Protein AF-A0A2T2N007-F1 (afdb_monomer)

Radius of gyration: 16.51 Å; Cα contacts (8 Å, |Δi|>4): 168; chains: 1; bounding box: 39×34×46 Å

Structure (mmCIF, N/CA/C/O backbone):
data_AF-A0A2T2N007-F1
#
_entry.id   AF-A0A2T2N007-F1
#
loop_
_atom_site.group_PDB
_atom_site.id
_atom_site.type_symbol
_atom_site.label_atom_id
_atom_site.label_alt_id
_atom_site.label_comp_id
_atom_site.label_asym_id
_atom_site.label_entity_id
_atom_site.label_seq_id
_atom_site.pdbx_PDB_ins_code
_atom_site.Cartn_x
_atom_site.Cartn_y
_atom_site.Cartn_z
_atom_site.occupancy
_atom_site.B_iso_or_equiv
_atom_site.auth_seq_id
_atom_site.auth_comp_id
_atom_site.auth_asym_id
_atom_site.auth_atom_id
_atom_site.pdbx_PDB_model_num
ATOM 1 N N . PHE A 1 1 ? 1.597 -5.799 -8.103 1.00 89.81 1 PHE A N 1
ATOM 2 C CA . PHE A 1 1 ? 2.200 -4.836 -7.167 1.00 89.81 1 PHE A CA 1
ATOM 3 C C . PHE A 1 1 ? 1.246 -4.694 -5.999 1.00 89.81 1 PHE A C 1
ATOM 5 O O . PHE A 1 1 ? 0.053 -4.655 -6.267 1.00 89.81 1 PHE A O 1
ATOM 12 N N . VAL A 1 2 ? 1.728 -4.664 -4.759 1.00 95.94 2 VAL A N 1
ATOM 13 C CA . VAL A 1 2 ? 0.906 -4.418 -3.560 1.00 95.94 2 VAL A CA 1
ATOM 14 C C . VAL A 1 2 ? 1.685 -3.575 -2.550 1.00 95.94 2 VAL A C 1
ATOM 16 O O . VAL A 1 2 ? 2.918 -3.659 -2.511 1.00 95.94 2 VAL A O 1
ATOM 19 N N . CYS A 1 3 ? 0.970 -2.788 -1.747 1.00 96.81 3 CYS A N 1
ATOM 20 C CA . CYS A 1 3 ? 1.536 -1.976 -0.673 1.00 96.81 3 CYS A CA 1
ATOM 21 C C . CYS A 1 3 ? 1.440 -2.724 0.655 1.00 96.81 3 CYS A C 1
ATOM 23 O O . CYS A 1 3 ? 0.413 -3.310 0.973 1.00 96.81 3 CYS A O 1
ATOM 25 N N . LEU A 1 4 ? 2.516 -2.686 1.426 1.00 96.44 4 LEU A N 1
ATOM 26 C CA . LEU A 1 4 ? 2.625 -3.246 2.765 1.00 96.44 4 LEU A CA 1
ATOM 27 C C . LEU A 1 4 ? 3.143 -2.171 3.703 1.00 96.44 4 LEU A C 1
ATOM 29 O O . LEU A 1 4 ? 3.920 -1.319 3.274 1.00 96.44 4 LEU A O 1
ATOM 33 N N . THR A 1 5 ? 2.850 -2.298 4.988 1.00 96.62 5 THR A N 1
ATOM 34 C CA . THR A 1 5 ? 3.468 -1.450 6.006 1.00 96.62 5 THR A CA 1
ATOM 35 C C . THR A 1 5 ? 4.423 -2.284 6.846 1.00 96.62 5 THR A C 1
ATOM 37 O O . THR A 1 5 ? 4.067 -3.349 7.355 1.00 96.62 5 THR A O 1
ATOM 40 N N . VAL A 1 6 ? 5.674 -1.833 6.958 1.00 95.62 6 VAL A N 1
ATOM 41 C CA . VAL A 1 6 ? 6.661 -2.448 7.856 1.00 95.62 6 VAL A CA 1
ATOM 42 C C . VAL A 1 6 ? 6.209 -2.194 9.285 1.00 95.62 6 VAL A C 1
ATOM 44 O O . VAL A 1 6 ? 6.017 -1.045 9.678 1.00 95.62 6 VAL A O 1
ATOM 47 N N . LYS A 1 7 ? 6.039 -3.255 10.072 1.00 94.69 7 LYS A N 1
ATOM 48 C CA . LYS A 1 7 ? 5.452 -3.151 11.412 1.00 94.69 7 LYS A CA 1
ATOM 49 C C . LYS A 1 7 ? 6.308 -2.313 12.364 1.00 94.69 7 LYS A C 1
ATOM 51 O O . LYS A 1 7 ? 5.773 -1.578 13.184 1.00 94.69 7 LYS A O 1
ATOM 56 N N . GLU A 1 8 ? 7.625 -2.434 12.254 1.00 92.94 8 GLU A N 1
ATOM 57 C C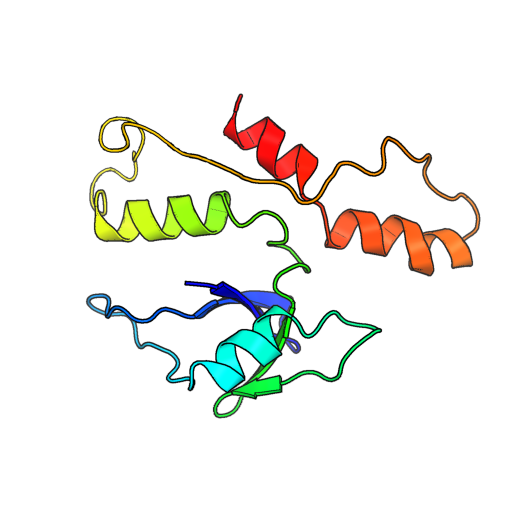A . GLU A 1 8 ? 8.594 -1.811 13.153 1.00 92.94 8 GLU A CA 1
ATOM 58 C C . GLU A 1 8 ? 8.778 -0.311 12.885 1.00 92.94 8 GLU A C 1
ATOM 60 O O . GLU A 1 8 ? 8.958 0.459 13.823 1.00 92.94 8 GLU A O 1
ATOM 65 N N . THR A 1 9 ? 8.743 0.107 11.619 1.00 93.69 9 THR A N 1
ATOM 66 C CA . THR A 1 9 ? 9.063 1.484 11.194 1.00 93.69 9 THR A CA 1
ATOM 67 C C . THR A 1 9 ? 7.867 2.251 10.647 1.00 93.69 9 THR A C 1
ATOM 69 O O . THR A 1 9 ? 8.035 3.401 10.252 1.00 93.69 9 THR A O 1
ATOM 72 N N . THR A 1 10 ? 6.709 1.595 10.528 1.00 92.69 10 THR A N 1
ATOM 73 C CA . THR A 1 10 ? 5.485 2.099 9.880 1.00 92.69 10 THR A CA 1
ATOM 74 C C . THR A 1 10 ? 5.687 2.621 8.451 1.00 92.69 10 THR A C 1
ATOM 76 O O . THR A 1 10 ? 4.838 3.325 7.911 1.00 92.69 10 THR A O 1
ATOM 79 N N . SER A 1 11 ? 6.794 2.252 7.801 1.00 94.19 11 SER A N 1
ATOM 80 C CA . SER A 1 11 ? 7.116 2.678 6.439 1.00 94.19 11 SER A CA 1
ATOM 81 C C . SER A 1 11 ? 6.410 1.820 5.393 1.00 94.19 11 SER A C 1
ATOM 83 O O . SER A 1 11 ? 6.426 0.587 5.495 1.00 94.19 11 SER A O 1
ATOM 85 N N . ILE A 1 12 ? 5.896 2.456 4.340 1.00 95.31 12 ILE A N 1
ATOM 86 C CA . ILE A 1 12 ? 5.308 1.760 3.192 1.00 95.31 12 ILE A CA 1
ATOM 87 C C . ILE A 1 12 ? 6.395 1.032 2.396 1.00 95.31 12 ILE A C 1
ATOM 89 O O . ILE A 1 12 ? 7.459 1.570 2.090 1.00 95.31 12 ILE A O 1
ATOM 93 N N . THR A 1 13 ? 6.123 -0.219 2.050 1.00 94.31 13 THR A N 1
ATOM 94 C CA . THR A 1 13 ? 6.957 -1.080 1.215 1.00 94.31 13 THR A CA 1
ATOM 95 C C . THR A 1 13 ? 6.121 -1.677 0.098 1.00 94.31 13 THR A C 1
ATOM 97 O O . THR A 1 13 ? 4.973 -2.062 0.284 1.00 94.31 13 THR A O 1
ATOM 100 N N . ARG A 1 14 ? 6.722 -1.799 -1.083 1.00 93.75 14 ARG A N 1
ATOM 101 C CA . ARG A 1 14 ? 6.049 -2.267 -2.292 1.00 93.75 14 ARG A CA 1
ATOM 102 C C . ARG A 1 14 ? 6.542 -3.659 -2.660 1.00 93.75 14 ARG A C 1
ATOM 104 O O . ARG A 1 14 ? 7.728 -3.830 -2.953 1.00 93.75 14 ARG A O 1
ATOM 111 N N . LEU A 1 15 ? 5.647 -4.644 -2.705 1.00 94.44 15 LEU A N 1
ATOM 112 C CA . LEU A 1 15 ? 5.950 -5.934 -3.328 1.00 94.44 15 LEU A CA 1
ATOM 113 C C . LEU A 1 15 ? 5.554 -5.915 -4.799 1.00 94.44 15 LEU A C 1
ATOM 115 O O . LEU A 1 15 ? 4.465 -5.480 -5.173 1.00 94.44 15 LEU A O 1
ATOM 119 N N . LYS A 1 16 ? 6.435 -6.434 -5.650 1.00 93.19 16 LYS A N 1
ATOM 120 C CA . LYS A 1 16 ? 6.281 -6.413 -7.105 1.00 93.19 16 LYS A CA 1
ATOM 121 C C . LYS A 1 16 ? 6.888 -7.649 -7.747 1.00 93.19 16 LYS A C 1
ATOM 123 O O . LYS A 1 16 ? 7.818 -8.245 -7.214 1.00 93.19 16 LYS A O 1
ATOM 128 N N . SER A 1 17 ? 6.337 -8.014 -8.898 1.00 91.62 17 SER A N 1
ATOM 129 C CA . SER A 1 17 ? 6.763 -9.170 -9.691 1.00 91.62 17 SER A CA 1
ATOM 130 C C . SER A 1 17 ? 7.837 -8.834 -10.729 1.00 91.62 17 SER A C 1
ATOM 132 O O . SER A 1 17 ? 8.457 -9.744 -11.265 1.00 91.62 17 SER A O 1
ATOM 134 N N . TYR A 1 18 ? 8.073 -7.550 -11.012 1.00 90.38 18 TYR A N 1
ATOM 135 C CA . TYR A 1 18 ? 9.066 -7.082 -11.980 1.00 90.38 18 TYR A CA 1
ATOM 136 C C . TYR A 1 18 ? 10.327 -6.559 -11.286 1.00 90.38 18 TYR A C 1
ATOM 138 O O . TYR A 1 18 ? 10.275 -6.052 -10.163 1.00 90.38 18 TYR A O 1
ATOM 146 N N . ALA A 1 19 ? 11.472 -6.687 -11.954 1.00 86.44 19 ALA A N 1
ATOM 147 C CA . ALA A 1 19 ? 12.745 -6.161 -11.475 1.00 86.44 19 ALA A CA 1
ATOM 148 C C . ALA A 1 19 ? 12.894 -4.676 -11.830 1.00 86.44 19 ALA A C 1
ATOM 150 O O . ALA A 1 19 ? 12.417 -4.229 -12.871 1.00 86.44 19 ALA A O 1
ATOM 151 N N . LEU A 1 20 ? 13.597 -3.929 -10.980 1.00 84.50 20 LEU A N 1
ATOM 152 C CA . LEU A 1 20 ? 14.063 -2.582 -11.293 1.00 84.50 20 LEU A CA 1
ATOM 153 C C . LEU A 1 20 ? 15.587 -2.553 -11.273 1.00 84.50 20 LEU A C 1
ATOM 155 O O . LEU A 1 20 ? 16.217 -3.179 -10.419 1.00 84.50 20 LEU A O 1
ATOM 159 N N . LEU A 1 21 ? 16.174 -1.776 -12.181 1.00 78.56 21 LEU A N 1
ATOM 160 C CA . LEU A 1 21 ? 17.602 -1.477 -12.153 1.00 78.56 21 LEU A CA 1
ATOM 161 C C . LEU A 1 21 ? 17.956 -0.846 -10.798 1.00 78.56 21 LEU A C 1
ATOM 163 O O . LEU A 1 21 ? 17.306 0.098 -10.351 1.00 78.56 21 LEU A O 1
ATOM 167 N N . ASN A 1 22 ? 18.978 -1.391 -10.136 1.00 76.12 22 ASN A N 1
ATOM 168 C CA . ASN A 1 22 ? 19.521 -0.903 -8.863 1.00 76.12 22 ASN A CA 1
ATOM 169 C C . ASN A 1 22 ? 18.574 -0.958 -7.646 1.00 76.12 22 ASN A C 1
ATOM 171 O O . ASN A 1 22 ? 18.875 -0.349 -6.620 1.00 76.12 22 ASN A O 1
ATOM 175 N N . LYS A 1 23 ? 17.459 -1.701 -7.702 1.00 79.44 23 LYS A N 1
ATOM 176 C CA . LYS A 1 23 ? 16.621 -1.973 -6.520 1.00 79.44 23 LYS A CA 1
ATOM 177 C C . LYS A 1 23 ? 16.402 -3.471 -6.349 1.00 79.44 23 LYS A C 1
ATOM 179 O O . LYS A 1 23 ? 15.862 -4.141 -7.225 1.00 79.44 23 LYS A O 1
ATOM 184 N N . SER A 1 24 ? 16.801 -3.985 -5.188 1.00 79.81 24 SER A N 1
ATOM 185 C CA . SER A 1 24 ? 16.555 -5.376 -4.813 1.00 79.81 24 SER A CA 1
ATOM 186 C C . SER A 1 24 ? 15.074 -5.584 -4.506 1.00 79.81 24 SER A C 1
ATOM 188 O O . SER A 1 24 ? 14.484 -4.831 -3.730 1.00 79.81 24 SER A O 1
ATOM 190 N N . ASN A 1 25 ? 14.473 -6.610 -5.105 1.00 85.06 25 ASN A N 1
ATOM 191 C CA . ASN A 1 25 ? 13.121 -7.023 -4.752 1.00 85.06 25 ASN A CA 1
ATOM 192 C C . ASN A 1 25 ? 13.130 -7.820 -3.444 1.00 85.06 25 ASN A C 1
ATOM 194 O O . ASN A 1 25 ? 14.058 -8.578 -3.143 1.00 85.06 25 ASN A O 1
ATOM 198 N N . ILE A 1 26 ? 12.037 -7.701 -2.694 1.00 88.19 26 ILE A N 1
ATOM 199 C CA . ILE A 1 26 ? 11.724 -8.615 -1.600 1.00 88.19 26 ILE A CA 1
ATOM 200 C C . ILE A 1 26 ? 11.011 -9.822 -2.237 1.00 88.19 26 ILE A C 1
ATOM 202 O O . ILE A 1 26 ? 9.866 -9.686 -2.665 1.00 88.19 26 ILE A O 1
ATOM 206 N N . PRO A 1 27 ? 11.654 -10.996 -2.358 1.00 88.44 27 PRO A N 1
ATOM 207 C CA . PRO A 1 27 ? 11.022 -12.198 -2.843 1.00 88.44 27 PRO A CA 1
ATOM 208 C C . PRO A 1 27 ? 9.998 -12.641 -1.812 1.00 88.44 27 PRO A C 1
ATOM 210 O O . PRO A 1 27 ? 10.299 -12.929 -0.650 1.00 88.44 27 PRO A O 1
ATOM 213 N N . ALA A 1 28 ? 8.773 -12.711 -2.289 1.00 92.44 28 ALA A N 1
ATOM 214 C CA . ALA A 1 28 ? 7.648 -13.277 -1.592 1.00 92.44 28 ALA A CA 1
ATOM 215 C C . ALA A 1 28 ? 6.948 -14.221 -2.564 1.00 92.44 28 ALA A C 1
ATOM 217 O O . ALA A 1 28 ? 6.886 -13.960 -3.766 1.00 92.44 28 ALA A O 1
ATOM 218 N N . THR A 1 29 ? 6.403 -15.315 -2.044 1.00 94.31 29 THR A N 1
ATOM 219 C CA . THR A 1 29 ? 5.398 -16.061 -2.799 1.00 94.31 29 THR A CA 1
ATOM 220 C C . THR A 1 29 ? 4.138 -15.207 -2.909 1.00 94.31 29 THR A C 1
ATOM 222 O O . THR A 1 29 ? 3.887 -14.358 -2.049 1.00 94.31 29 THR A O 1
ATOM 225 N N . ILE A 1 30 ? 3.316 -15.451 -3.933 1.00 95.44 30 ILE A N 1
ATOM 226 C CA . ILE A 1 30 ? 2.027 -14.756 -4.095 1.00 95.44 30 ILE A CA 1
ATOM 227 C C . ILE A 1 30 ? 1.183 -14.883 -2.823 1.00 95.44 30 ILE A C 1
ATOM 229 O O . ILE A 1 30 ? 0.673 -13.884 -2.332 1.00 95.44 30 ILE A O 1
ATOM 233 N N . TYR A 1 31 ? 1.132 -16.079 -2.229 1.00 95.62 31 TYR A N 1
ATOM 234 C CA . TYR A 1 31 ? 0.439 -16.311 -0.961 1.00 95.62 31 TYR A CA 1
ATOM 235 C C . TYR A 1 31 ? 0.922 -15.376 0.157 1.00 95.62 31 TYR A C 1
ATOM 237 O O . TYR A 1 31 ? 0.109 -14.733 0.810 1.00 95.62 31 TYR A O 1
ATOM 245 N N . LYS A 1 32 ? 2.242 -15.237 0.357 1.00 95.62 32 LYS A N 1
ATOM 246 C CA . LYS A 1 32 ? 2.779 -14.340 1.392 1.00 95.62 32 LYS A CA 1
ATOM 247 C C . LYS A 1 32 ? 2.483 -12.873 1.101 1.00 95.62 32 LYS A C 1
ATOM 249 O O . LYS A 1 32 ? 2.206 -12.131 2.035 1.00 95.62 32 LYS A O 1
ATOM 254 N N . ALA A 1 33 ? 2.543 -12.463 -0.165 1.00 96.00 33 ALA A N 1
ATOM 255 C CA . ALA A 1 33 ? 2.221 -11.096 -0.559 1.00 96.00 33 ALA A CA 1
ATOM 256 C C . ALA A 1 33 ? 0.749 -10.761 -0.277 1.00 96.00 33 ALA A C 1
ATOM 258 O O . ALA A 1 33 ? 0.473 -9.722 0.313 1.00 96.00 33 ALA A O 1
ATOM 259 N N . VAL A 1 34 ? -0.168 -11.669 -0.635 1.00 96.44 34 VAL A N 1
ATOM 260 C CA . VAL A 1 34 ? -1.609 -11.537 -0.369 1.00 96.44 34 VAL A CA 1
ATOM 261 C C . VAL A 1 34 ? -1.885 -11.503 1.133 1.00 96.44 34 VAL A C 1
ATOM 263 O O . VAL A 1 34 ? -2.573 -10.611 1.610 1.00 96.44 34 VAL A O 1
ATOM 266 N N . PHE A 1 35 ? -1.294 -12.419 1.902 1.00 96.44 35 PHE A N 1
ATOM 267 C CA . PHE A 1 35 ? -1.471 -12.430 3.353 1.00 96.44 35 PHE A CA 1
ATOM 268 C C . PHE A 1 35 ? -0.960 -11.142 3.998 1.00 96.44 35 PHE A C 1
ATOM 270 O O . PHE A 1 35 ? -1.636 -10.584 4.851 1.00 96.44 35 PHE A O 1
ATOM 277 N N . ALA A 1 36 ? 0.216 -10.658 3.592 1.00 96.75 36 ALA A N 1
ATOM 278 C CA . ALA A 1 36 ? 0.799 -9.455 4.171 1.00 96.75 36 ALA A CA 1
ATOM 279 C C . ALA A 1 36 ? -0.026 -8.201 3.846 1.00 96.75 36 ALA A C 1
ATOM 281 O O . ALA A 1 36 ? -0.277 -7.403 4.741 1.00 96.75 36 ALA A O 1
ATOM 282 N N . THR A 1 37 ? -0.477 -8.040 2.596 1.00 96.88 37 THR A N 1
ATOM 283 C CA . THR A 1 37 ? -1.225 -6.840 2.179 1.00 96.88 37 THR A CA 1
ATOM 284 C C . THR A 1 37 ? -2.639 -6.786 2.736 1.00 96.88 37 THR A C 1
ATOM 286 O O . THR A 1 37 ? -3.238 -5.728 2.664 1.00 96.88 37 THR A O 1
ATOM 289 N N . SER A 1 38 ? -3.165 -7.897 3.253 1.00 96.31 38 SER A N 1
ATOM 290 C CA . SER A 1 38 ? -4.498 -7.980 3.861 1.00 96.31 38 SER A CA 1
ATOM 291 C C . SER A 1 38 ? -4.448 -8.170 5.380 1.00 96.31 38 SER A C 1
ATOM 293 O O . SER A 1 38 ? -5.479 -8.401 6.010 1.00 96.31 38 SER A O 1
ATOM 295 N N . ALA A 1 39 ? -3.256 -8.127 5.988 1.00 96.56 39 ALA A N 1
ATOM 296 C CA . ALA A 1 39 ? -3.071 -8.330 7.421 1.00 96.56 39 ALA A CA 1
ATOM 297 C C . ALA A 1 39 ? -3.437 -7.065 8.213 1.00 96.56 39 ALA A C 1
ATOM 299 O O . ALA A 1 39 ? -2.569 -6.425 8.816 1.00 96.56 39 ALA A O 1
ATOM 300 N N . ALA A 1 40 ? -4.713 -6.669 8.159 1.00 93.75 40 ALA A N 1
ATOM 301 C CA . ALA A 1 40 ? -5.213 -5.466 8.809 1.00 93.75 40 ALA A CA 1
ATOM 302 C C . ALA A 1 40 ? -4.983 -5.557 10.320 1.00 93.75 40 ALA A C 1
ATOM 304 O O . ALA A 1 40 ? -5.449 -6.488 10.989 1.00 93.75 40 ALA A O 1
ATOM 305 N N . THR A 1 41 ? -4.242 -4.587 10.859 1.00 88.88 41 THR A N 1
ATOM 306 C CA . THR A 1 41 ? -3.946 -4.509 12.293 1.00 88.88 41 THR A CA 1
ATOM 307 C C . THR A 1 41 ? -5.255 -4.521 13.083 1.00 88.88 41 THR A C 1
ATOM 309 O O . THR A 1 41 ? -6.219 -3.885 12.671 1.00 88.88 41 THR A O 1
ATOM 312 N N . SER A 1 42 ? -5.285 -5.240 14.211 1.00 86.44 42 SER A N 1
ATOM 313 C CA . SER A 1 42 ? -6.464 -5.597 15.034 1.00 86.44 42 SER A CA 1
ATOM 314 C C . SER A 1 42 ? -7.321 -6.773 14.543 1.00 86.44 42 SER A C 1
ATOM 316 O O . SER A 1 42 ? -7.946 -7.424 15.378 1.00 86.44 42 SER A O 1
ATOM 318 N N . PHE A 1 43 ? -7.288 -7.119 13.252 1.00 91.69 43 PHE A N 1
ATOM 319 C CA . PHE A 1 43 ? -8.022 -8.272 12.709 1.00 91.69 43 PHE A CA 1
ATOM 320 C C . PHE A 1 43 ? -7.127 -9.490 12.481 1.00 91.69 43 PHE A C 1
ATOM 322 O O . PHE A 1 43 ? -7.533 -10.621 12.747 1.00 91.69 43 PHE A O 1
ATOM 329 N N . PHE A 1 44 ? -5.900 -9.268 12.006 1.00 96.38 44 PHE A N 1
ATOM 330 C CA . PHE A 1 44 ? -4.984 -10.335 11.619 1.00 96.38 44 PHE A CA 1
ATOM 331 C C . PHE A 1 44 ? -3.587 -10.144 12.209 1.00 96.38 44 PHE A C 1
ATOM 333 O O . PHE A 1 44 ? -3.148 -9.037 12.523 1.00 96.38 44 PHE A O 1
ATOM 340 N N . ASN A 1 45 ? -2.865 -11.258 12.332 1.00 97.06 45 ASN A N 1
ATOM 341 C CA . ASN A 1 45 ? -1.460 -11.246 12.718 1.00 97.06 45 ASN A CA 1
ATOM 342 C C . ASN A 1 45 ? -0.585 -10.732 11.570 1.00 97.06 45 ASN A C 1
ATOM 344 O O . ASN A 1 45 ? -0.827 -11.032 10.402 1.00 97.06 45 ASN A O 1
ATOM 348 N N . SER A 1 46 ? 0.489 -10.026 11.922 1.00 96.75 46 SER A N 1
ATOM 349 C CA . SER A 1 46 ? 1.519 -9.612 10.967 1.00 96.75 46 SER A CA 1
ATOM 350 C C . SER A 1 46 ? 2.197 -10.809 10.299 1.00 96.75 46 SER A C 1
ATOM 352 O O . SER A 1 46 ? 2.391 -11.859 10.916 1.00 96.75 46 SER A O 1
ATOM 354 N N . VAL A 1 47 ? 2.641 -10.621 9.060 1.00 97.44 47 VAL A N 1
ATOM 355 C CA . VAL A 1 47 ? 3.209 -11.674 8.216 1.00 97.44 47 VAL A CA 1
ATOM 356 C C . VAL A 1 47 ? 4.715 -11.495 8.088 1.00 97.44 47 VAL A C 1
ATOM 358 O O . VAL A 1 47 ? 5.202 -10.435 7.698 1.00 97.44 47 VAL A O 1
ATOM 361 N N . LEU A 1 48 ? 5.466 -12.557 8.387 1.00 96.00 48 LEU A N 1
ATOM 362 C CA . LEU A 1 48 ? 6.916 -12.575 8.219 1.00 96.00 48 LEU A CA 1
ATOM 363 C C . LEU A 1 48 ? 7.288 -12.873 6.759 1.00 96.00 48 LEU A C 1
ATOM 365 O O . LEU A 1 48 ? 7.096 -13.988 6.247 1.00 96.00 48 LEU A O 1
ATOM 369 N N . VAL A 1 49 ? 7.895 -11.889 6.100 1.00 93.56 49 VAL A N 1
ATOM 370 C CA . VAL A 1 49 ? 8.480 -12.048 4.766 1.00 93.56 49 VAL A CA 1
ATOM 371 C C . VAL A 1 49 ? 9.983 -11.819 4.878 1.00 93.56 49 VAL A C 1
ATOM 373 O O . VAL A 1 49 ? 10.442 -10.738 5.238 1.00 93.56 49 VAL A O 1
ATOM 376 N N . ARG A 1 50 ? 10.761 -12.871 4.589 1.00 85.81 50 ARG A N 1
ATOM 377 C CA . ARG A 1 50 ? 12.196 -12.967 4.909 1.00 85.81 50 ARG A CA 1
ATOM 378 C C . ARG A 1 50 ? 12.465 -12.742 6.405 1.00 85.81 50 ARG A C 1
ATOM 380 O O . ARG A 1 50 ? 12.286 -13.673 7.178 1.00 85.81 50 ARG A O 1
ATOM 387 N N . ALA A 1 51 ? 12.887 -11.537 6.779 1.00 89.06 51 ALA A N 1
ATOM 388 C CA . ALA A 1 51 ? 13.323 -11.160 8.123 1.00 89.06 51 ALA A CA 1
ATOM 389 C C . ALA A 1 51 ? 12.601 -9.904 8.648 1.00 89.06 51 ALA A C 1
ATOM 391 O O . ALA A 1 51 ? 13.030 -9.326 9.638 1.00 89.06 51 ALA A O 1
ATOM 392 N N . GLN A 1 52 ? 11.526 -9.476 7.979 1.00 93.81 52 GLN A N 1
ATOM 393 C CA . GLN A 1 52 ? 10.759 -8.284 8.334 1.00 93.81 52 GLN A CA 1
ATOM 394 C C . GLN A 1 52 ? 9.286 -8.648 8.534 1.00 93.81 52 GLN A C 1
ATOM 396 O O . GLN A 1 52 ? 8.732 -9.446 7.763 1.00 93.81 52 GLN A O 1
ATOM 401 N N . GLN A 1 53 ? 8.653 -8.076 9.562 1.00 96.69 53 GLN A N 1
ATOM 402 C CA . GLN A 1 53 ? 7.214 -8.203 9.766 1.00 96.69 53 GLN A CA 1
ATOM 403 C C . GLN A 1 53 ? 6.464 -7.134 8.977 1.00 96.69 53 GLN A C 1
ATOM 405 O O . GLN A 1 53 ? 6.777 -5.945 9.037 1.00 96.69 53 GLN A O 1
ATOM 410 N N . PHE A 1 54 ? 5.436 -7.575 8.264 1.00 96.75 54 PHE A N 1
ATOM 411 C CA . PHE A 1 54 ? 4.559 -6.708 7.495 1.00 96.75 54 PHE A CA 1
ATOM 412 C C . PHE A 1 54 ? 3.122 -6.811 7.995 1.00 96.75 54 PHE A C 1
ATOM 414 O O . PHE A 1 54 ? 2.675 -7.875 8.433 1.00 96.75 54 PHE A O 1
ATOM 421 N N . VAL A 1 55 ? 2.412 -5.697 7.909 1.00 97.00 55 VAL A N 1
ATOM 422 C CA . VAL A 1 55 ? 0.962 -5.586 8.084 1.00 97.00 55 VAL A CA 1
ATOM 423 C C . VAL A 1 55 ? 0.355 -4.971 6.821 1.00 97.00 55 VAL A C 1
ATOM 425 O O . VAL A 1 55 ? 1.083 -4.601 5.892 1.00 97.00 55 VAL A O 1
ATOM 428 N N . ASP A 1 56 ? -0.970 -4.875 6.801 1.00 97.12 56 ASP A N 1
ATOM 429 C CA . ASP A 1 56 ? -1.732 -4.264 5.712 1.00 97.12 56 ASP A CA 1
ATOM 430 C C . ASP A 1 56 ? -1.198 -2.871 5.338 1.00 97.12 56 ASP A C 1
ATOM 432 O O . ASP A 1 56 ? -0.897 -2.046 6.207 1.00 97.12 56 ASP A O 1
ATOM 436 N N . GLY A 1 57 ? -1.097 -2.621 4.030 1.00 95.12 57 GLY A N 1
ATOM 437 C CA . GLY A 1 57 ? -0.709 -1.327 3.471 1.00 95.12 57 GLY A CA 1
ATOM 438 C C . GLY A 1 57 ? -1.740 -0.222 3.706 1.00 95.12 57 GLY A C 1
ATOM 439 O O . GLY A 1 57 ? -1.421 0.948 3.504 1.00 95.12 57 GLY A O 1
ATOM 440 N N . ALA A 1 58 ? -2.942 -0.562 4.179 1.00 92.25 58 ALA A N 1
ATOM 441 C CA . ALA A 1 58 ? -3.964 0.388 4.589 1.00 92.25 58 ALA A CA 1
ATOM 442 C C . ALA A 1 58 ? -3.432 1.411 5.597 1.00 92.25 58 ALA A C 1
ATOM 444 O O . ALA A 1 58 ? -3.861 2.559 5.586 1.00 92.25 58 ALA A O 1
ATOM 445 N N . LEU A 1 59 ? -2.450 1.040 6.423 1.00 90.31 59 LEU A N 1
ATOM 446 C CA . LEU A 1 59 ? -1.731 1.995 7.260 1.00 90.31 59 LEU A CA 1
ATOM 447 C C . LEU A 1 59 ? -0.800 2.866 6.407 1.00 90.31 59 LEU A C 1
ATOM 449 O O . LEU A 1 59 ? 0.375 2.540 6.249 1.00 90.31 59 LEU A O 1
ATOM 453 N N . GLY A 1 60 ? -1.333 3.978 5.896 1.00 86.88 60 GLY A N 1
ATOM 454 C CA . GLY A 1 60 ? -0.611 5.010 5.147 1.00 86.88 60 GLY A CA 1
ATOM 455 C C . GLY A 1 60 ? -0.693 4.915 3.618 1.00 86.88 60 GLY A C 1
ATOM 456 O O . GLY A 1 60 ? -0.361 5.889 2.949 1.00 86.88 60 GLY A O 1
ATOM 457 N N . ALA A 1 61 ? -1.151 3.793 3.054 1.00 92.88 61 ALA A N 1
ATOM 458 C CA . ALA A 1 61 ? -1.324 3.611 1.609 1.00 92.88 61 ALA A CA 1
ATOM 459 C C . ALA A 1 61 ? -2.613 2.843 1.256 1.00 92.88 61 ALA A C 1
ATOM 461 O O . ALA A 1 61 ? -2.624 2.043 0.317 1.00 92.88 61 ALA A O 1
ATOM 462 N N . ASN A 1 62 ? -3.706 3.088 1.994 1.00 90.56 62 ASN A N 1
ATOM 463 C CA . ASN A 1 62 ? -5.009 2.458 1.733 1.00 90.56 62 ASN A CA 1
ATOM 464 C C . ASN A 1 62 ? -5.570 2.828 0.352 1.00 90.56 62 ASN A C 1
ATOM 466 O O . ASN A 1 62 ? -6.209 2.022 -0.318 1.00 90.56 62 ASN A O 1
ATOM 470 N N . ASN A 1 63 ? -5.259 4.038 -0.110 1.00 91.94 63 ASN A N 1
ATOM 471 C CA . ASN A 1 63 ? -5.325 4.396 -1.516 1.00 91.94 63 ASN A CA 1
ATOM 472 C C . ASN A 1 63 ? -3.896 4.400 -2.093 1.00 91.94 63 ASN A C 1
ATOM 474 O O . ASN A 1 63 ? -3.110 5.297 -1.774 1.00 91.94 63 ASN A O 1
ATOM 478 N N . PRO A 1 64 ? -3.530 3.432 -2.952 1.00 93.56 64 PRO A N 1
ATOM 479 C CA . PRO A 1 64 ? -2.155 3.277 -3.410 1.00 93.56 64 PRO A CA 1
ATOM 480 C C . PRO A 1 64 ? -1.779 4.231 -4.553 1.00 93.56 64 PRO A C 1
ATOM 482 O O . PRO A 1 64 ? -0.71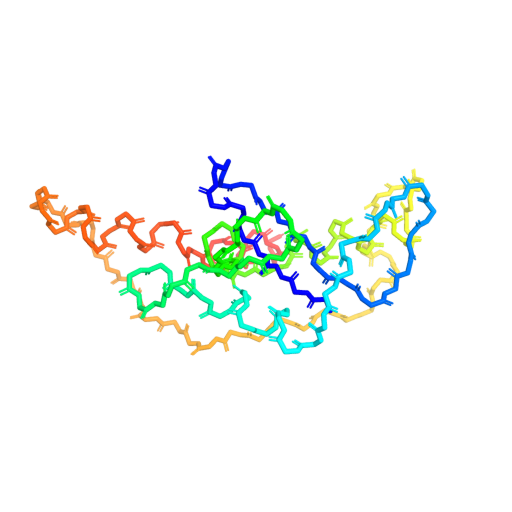4 4.050 -5.139 1.00 93.56 64 PRO A O 1
ATOM 485 N N . VAL A 1 65 ? -2.610 5.218 -4.916 1.00 94.12 65 VAL A N 1
ATOM 486 C CA . VAL A 1 65 ? -2.386 6.077 -6.095 1.00 94.12 65 VAL A CA 1
ATOM 487 C C . VAL A 1 65 ? -1.009 6.747 -6.097 1.00 94.12 65 VAL A C 1
ATOM 489 O O . VAL A 1 65 ? -0.277 6.610 -7.075 1.00 94.12 65 VAL A O 1
ATOM 492 N N . ASN A 1 66 ? -0.592 7.338 -4.974 1.00 92.88 66 ASN A N 1
ATOM 493 C CA . ASN A 1 66 ? 0.731 7.960 -4.836 1.00 92.88 66 ASN A CA 1
ATOM 494 C C . ASN A 1 66 ? 1.865 6.934 -4.997 1.00 92.88 66 ASN A C 1
ATOM 496 O O . ASN A 1 66 ? 2.915 7.215 -5.580 1.00 92.88 66 ASN A O 1
ATOM 500 N N . GLU A 1 67 ? 1.650 5.715 -4.494 1.00 94.94 67 GLU A N 1
ATOM 501 C CA . GLU A 1 67 ? 2.624 4.632 -4.581 1.00 94.94 67 GLU A CA 1
ATOM 502 C C . GLU A 1 67 ? 2.767 4.127 -6.019 1.00 94.94 67 GLU A C 1
ATOM 504 O O . GLU A 1 67 ? 3.885 3.888 -6.483 1.00 94.94 67 GLU A O 1
ATOM 509 N N . VAL A 1 68 ? 1.646 4.012 -6.738 1.00 93.44 68 VAL A N 1
ATOM 510 C CA . VAL A 1 68 ? 1.592 3.624 -8.150 1.00 93.44 68 VAL A CA 1
ATOM 511 C C . VAL A 1 68 ? 2.209 4.705 -9.031 1.00 93.44 68 VAL A C 1
ATOM 513 O O . VAL A 1 68 ? 3.046 4.376 -9.872 1.00 93.44 68 VAL A O 1
ATOM 516 N N . GLU A 1 69 ? 1.861 5.977 -8.838 1.00 91.88 69 GLU A N 1
ATOM 517 C CA . GLU A 1 69 ? 2.455 7.086 -9.589 1.00 91.88 69 GLU A CA 1
ATOM 518 C C . GLU A 1 69 ? 3.963 7.158 -9.377 1.00 91.88 69 GLU A C 1
ATOM 520 O O . GLU A 1 69 ? 4.722 7.136 -10.346 1.00 91.88 69 GLU A O 1
ATOM 525 N N . GLY A 1 70 ? 4.416 7.166 -8.121 1.00 90.38 70 GLY A N 1
ATOM 526 C CA . GLY A 1 70 ? 5.839 7.241 -7.809 1.00 90.38 70 GLY A CA 1
ATOM 527 C C . GLY A 1 70 ? 6.614 6.030 -8.331 1.00 90.38 70 GLY A C 1
ATOM 528 O O . GLY A 1 70 ? 7.749 6.158 -8.790 1.00 90.38 70 GLY A O 1
ATOM 529 N N . GLU A 1 71 ? 6.033 4.828 -8.284 1.00 91.12 71 GLU A N 1
ATOM 530 C CA . GLU A 1 71 ? 6.642 3.645 -8.897 1.00 91.12 71 GLU A CA 1
ATOM 531 C C . GLU A 1 71 ? 6.707 3.779 -10.423 1.00 91.12 71 GLU A C 1
ATOM 533 O O . GLU A 1 71 ? 7.757 3.536 -11.009 1.00 91.12 71 GLU A O 1
ATOM 538 N N . THR A 1 72 ? 5.627 4.211 -11.067 1.00 90.81 72 THR A N 1
ATOM 539 C CA . THR A 1 72 ? 5.545 4.297 -12.529 1.00 90.81 72 THR A CA 1
ATOM 540 C C . THR A 1 72 ? 6.448 5.399 -13.077 1.00 90.81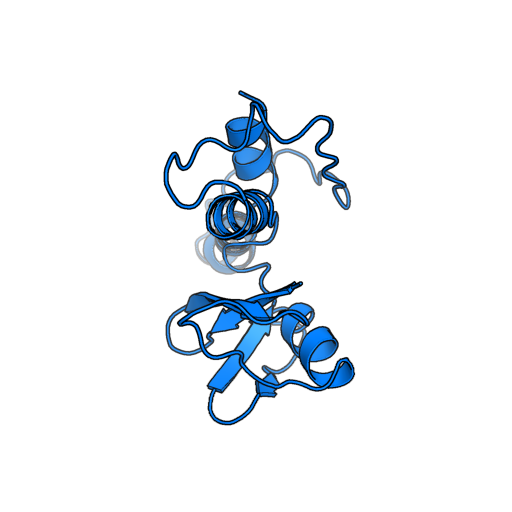 72 THR A C 1
ATOM 542 O O . THR A 1 72 ? 7.163 5.169 -14.051 1.00 90.81 72 THR A O 1
ATOM 545 N N . ALA A 1 73 ? 6.513 6.557 -12.417 1.00 89.81 73 ALA A N 1
ATOM 546 C CA . ALA A 1 73 ? 7.447 7.626 -12.753 1.00 89.81 73 ALA A CA 1
ATOM 547 C C . ALA A 1 73 ? 8.901 7.133 -12.698 1.00 89.81 73 ALA A C 1
ATOM 549 O O . ALA A 1 73 ? 9.675 7.409 -13.612 1.00 89.81 73 ALA A O 1
ATOM 550 N N . ASN A 1 74 ? 9.256 6.308 -11.705 1.00 87.88 74 ASN A N 1
ATOM 551 C CA . ASN A 1 74 ? 10.588 5.702 -11.624 1.00 87.88 74 ASN A CA 1
ATOM 552 C C . ASN A 1 74 ? 10.900 4.737 -12.782 1.00 87.88 74 ASN A C 1
ATOM 554 O O . ASN A 1 74 ? 12.073 4.531 -13.086 1.00 87.88 74 ASN A O 1
ATOM 558 N N . ILE A 1 75 ? 9.890 4.126 -13.409 1.00 88.75 75 ILE A N 1
ATOM 559 C CA . ILE A 1 75 ? 10.081 3.171 -14.513 1.00 88.75 75 ILE A CA 1
ATOM 560 C C . ILE A 1 75 ? 10.051 3.890 -15.864 1.00 88.75 75 ILE A C 1
ATOM 562 O O . ILE A 1 75 ? 10.915 3.657 -16.705 1.00 88.75 75 ILE A O 1
ATOM 566 N N . TRP A 1 76 ? 9.053 4.743 -16.090 1.00 88.19 76 TRP A N 1
ATOM 567 C CA . TRP A 1 76 ? 8.748 5.313 -17.406 1.00 88.19 76 TRP A CA 1
ATOM 568 C C . TRP A 1 76 ? 9.266 6.737 -17.591 1.00 88.19 76 TRP A C 1
ATOM 570 O O . TRP A 1 76 ? 9.521 7.147 -18.719 1.00 88.19 76 TRP A O 1
ATOM 580 N N . SER A 1 77 ? 9.452 7.484 -16.502 1.00 85.00 77 SER A N 1
ATOM 581 C CA . SER A 1 77 ? 9.833 8.898 -16.530 1.00 85.00 77 SER A CA 1
ATOM 582 C C . SER A 1 77 ? 10.995 9.192 -15.577 1.00 85.00 77 SER A C 1
ATOM 584 O O . SER A 1 77 ? 11.061 10.263 -14.986 1.00 85.00 77 SER A O 1
ATOM 586 N N . PHE A 1 78 ? 11.953 8.267 -15.423 1.00 79.69 78 PHE A N 1
ATOM 587 C CA . PHE A 1 78 ? 13.019 8.379 -14.408 1.00 79.69 78 PHE A CA 1
ATOM 588 C C . PHE A 1 78 ? 13.803 9.707 -14.461 1.00 79.69 78 PHE A C 1
ATOM 590 O O . PHE A 1 78 ? 14.333 10.159 -13.452 1.00 79.69 78 PHE A O 1
ATOM 597 N N . ARG A 1 79 ? 13.885 10.341 -15.640 1.00 76.31 79 ARG A N 1
ATOM 598 C CA . ARG A 1 79 ? 14.593 11.616 -15.841 1.00 76.31 79 ARG A CA 1
ATOM 599 C C . ARG A 1 79 ? 13.746 12.861 -15.577 1.00 76.31 79 ARG A C 1
ATOM 601 O O . ARG A 1 79 ? 14.310 13.878 -15.196 1.00 76.31 79 ARG A O 1
ATOM 608 N N . VAL A 1 80 ? 12.443 12.807 -15.849 1.00 78.25 80 VAL A N 1
ATOM 609 C CA . VAL A 1 80 ? 11.561 13.991 -15.866 1.00 78.25 80 VAL A CA 1
ATOM 610 C C . VAL A 1 80 ? 10.585 13.973 -14.689 1.00 78.25 80 VAL A C 1
ATOM 612 O O . VAL A 1 80 ? 10.165 15.025 -14.227 1.00 78.25 80 VAL A O 1
ATOM 615 N N . GLY A 1 81 ? 10.236 12.793 -14.177 1.00 78.00 81 GLY A N 1
ATOM 616 C CA . GLY A 1 81 ? 9.324 12.602 -13.051 1.00 78.00 81 GLY A CA 1
ATOM 617 C C . GLY A 1 81 ? 7.852 12.835 -13.391 1.00 78.00 81 GLY A C 1
ATOM 618 O O . GLY A 1 81 ? 6.993 12.341 -12.670 1.00 78.00 81 GLY A O 1
ATOM 619 N N . ASP A 1 82 ? 7.548 13.523 -14.495 1.00 82.38 82 ASP A N 1
ATOM 620 C CA . ASP A 1 82 ? 6.176 13.759 -14.932 1.00 82.38 82 ASP A CA 1
ATOM 621 C C . ASP A 1 82 ? 5.626 12.553 -15.701 1.00 82.38 82 ASP A C 1
ATOM 623 O O . ASP A 1 82 ? 6.165 12.135 -16.734 1.00 82.38 82 ASP A O 1
ATOM 627 N N . LEU A 1 83 ? 4.558 11.978 -15.155 1.00 86.44 83 LEU A N 1
ATOM 628 C CA . LEU A 1 83 ? 3.863 10.821 -15.698 1.00 86.44 83 LEU A CA 1
ATOM 629 C C . LEU A 1 83 ? 2.661 11.225 -16.571 1.00 86.44 83 LEU A C 1
ATOM 631 O O . LEU A 1 83 ? 2.268 10.455 -17.454 1.00 86.44 83 LEU A O 1
ATOM 635 N N . LYS A 1 84 ? 2.108 12.436 -16.380 1.00 84.38 84 LYS A N 1
ATOM 636 C CA . LYS A 1 84 ? 0.872 12.899 -17.037 1.00 84.38 84 LYS A CA 1
ATOM 637 C C . LYS A 1 84 ? 0.924 12.820 -18.573 1.00 84.38 84 LYS A C 1
ATOM 639 O O . LYS A 1 84 ? -0.062 12.387 -19.164 1.00 84.38 84 LYS A O 1
ATOM 644 N N . PRO A 1 85 ? 2.039 13.141 -19.261 1.00 87.56 85 PRO A N 1
ATOM 645 C CA . PRO A 1 85 ? 2.106 13.036 -20.722 1.00 87.56 85 PRO A CA 1
ATOM 646 C C . PRO A 1 85 ? 2.060 11.588 -21.244 1.00 87.56 85 PRO A C 1
ATOM 648 O O . PRO A 1 85 ? 1.646 11.339 -22.385 1.00 87.56 85 PRO A O 1
ATOM 651 N N . LEU A 1 86 ? 2.506 10.635 -20.418 1.00 88.88 86 LEU A N 1
ATOM 652 C CA . LEU A 1 86 ? 2.694 9.228 -20.777 1.00 88.88 86 LEU A CA 1
ATOM 653 C C . LEU A 1 86 ? 1.442 8.387 -20.503 1.00 88.88 86 LEU A C 1
ATOM 655 O O . LEU A 1 86 ? 1.137 7.470 -21.265 1.00 88.88 86 LEU A O 1
ATOM 659 N N . VAL A 1 87 ? 0.701 8.705 -19.441 1.00 89.56 87 VAL A N 1
ATOM 660 C CA . VAL A 1 87 ? -0.502 7.968 -19.043 1.00 89.56 87 VAL A CA 1
ATOM 661 C C . VAL A 1 87 ? -1.728 8.537 -19.747 1.00 89.56 87 VAL A C 1
ATOM 663 O O . VAL A 1 87 ? -2.063 9.706 -19.607 1.00 89.56 87 VAL A O 1
ATOM 666 N N . LYS A 1 88 ? -2.423 7.694 -20.517 1.00 90.31 88 LYS A N 1
ATOM 667 C CA . LYS A 1 88 ? -3.661 8.084 -21.219 1.00 90.31 88 LYS A CA 1
ATOM 668 C C . LYS A 1 88 ? -4.912 7.932 -20.365 1.00 90.31 88 LYS A C 1
ATOM 670 O O . LYS A 1 88 ? -5.894 8.626 -20.595 1.00 90.31 88 LYS A O 1
ATOM 675 N N . CYS A 1 89 ? -4.884 7.009 -19.413 1.00 90.94 89 CYS A N 1
ATOM 676 C CA . CYS A 1 89 ? -5.997 6.730 -18.524 1.00 90.94 89 CYS A CA 1
ATOM 677 C C . CYS A 1 89 ? -5.451 6.179 -17.209 1.00 90.94 89 CYS A C 1
ATOM 679 O O . CYS A 1 89 ? -4.597 5.291 -17.219 1.00 90.94 89 CYS A O 1
ATOM 681 N N . PHE A 1 90 ? -5.959 6.704 -16.098 1.00 90.56 90 PHE A N 1
ATOM 682 C CA . PHE A 1 90 ? -5.733 6.175 -14.763 1.00 90.56 90 PHE A CA 1
ATOM 683 C C . PHE A 1 90 ? -7.097 5.851 -14.159 1.00 90.56 90 PHE A C 1
ATOM 685 O O . PHE A 1 90 ? -7.986 6.701 -14.163 1.00 90.56 90 PHE A O 1
ATOM 692 N N . ILE A 1 91 ? -7.271 4.624 -13.671 1.00 92.00 91 ILE A N 1
ATOM 693 C CA . ILE A 1 91 ? -8.523 4.172 -13.061 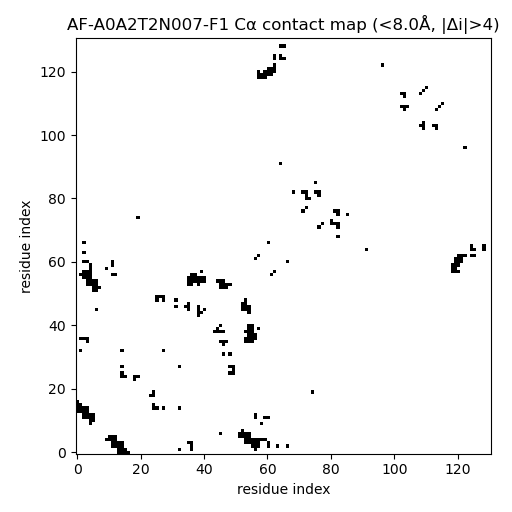1.00 92.00 91 ILE A CA 1
ATOM 694 C C . ILE A 1 91 ? -8.228 3.836 -11.605 1.00 92.00 91 ILE A C 1
ATOM 696 O O . ILE A 1 91 ? -7.461 2.914 -11.324 1.00 92.00 91 ILE A O 1
ATOM 700 N N . LEU A 1 92 ? -8.853 4.576 -10.693 1.00 90.19 92 LEU A N 1
ATOM 701 C CA . LEU A 1 92 ? -8.856 4.287 -9.267 1.00 90.19 92 LEU A CA 1
ATOM 702 C C . LEU A 1 92 ? -10.228 3.719 -8.889 1.00 90.19 92 LEU A C 1
ATOM 704 O O . LEU A 1 92 ? -11.253 4.303 -9.229 1.00 90.19 92 LEU A O 1
ATOM 708 N N . ILE A 1 93 ? -10.248 2.567 -8.219 1.00 92.00 93 ILE A N 1
ATOM 709 C CA . ILE A 1 93 ? -11.485 1.889 -7.815 1.00 92.00 93 ILE A CA 1
ATOM 710 C C . ILE A 1 93 ? -11.528 1.850 -6.291 1.00 92.00 93 ILE A C 1
ATOM 712 O O . ILE A 1 93 ? -10.709 1.177 -5.666 1.00 92.00 93 ILE A O 1
ATOM 716 N N . GLY A 1 94 ? -12.482 2.573 -5.708 1.00 88.06 94 GLY A N 1
ATOM 717 C CA . GLY A 1 94 ? -12.752 2.545 -4.275 1.00 88.06 94 GLY A CA 1
ATOM 718 C C . GLY A 1 94 ? -13.618 1.354 -3.860 1.00 88.06 94 GLY A C 1
ATOM 719 O O . GLY A 1 94 ? -14.322 0.754 -4.672 1.00 88.06 94 GLY A O 1
ATOM 720 N N . THR A 1 95 ? -13.595 1.036 -2.568 1.00 90.12 95 THR A N 1
ATOM 721 C CA . THR A 1 95 ? -14.434 -0.005 -1.947 1.00 90.12 95 THR A CA 1
ATOM 722 C C . THR A 1 95 ? -15.712 0.552 -1.309 1.00 90.12 95 THR A C 1
ATOM 724 O O . THR A 1 95 ? -16.470 -0.198 -0.699 1.00 90.12 95 THR A O 1
ATOM 727 N N . GLY A 1 96 ? -15.964 1.854 -1.475 1.00 88.25 96 GLY A N 1
ATOM 728 C CA . GLY A 1 96 ? -17.081 2.594 -0.886 1.00 88.25 96 GLY A CA 1
ATOM 729 C C . GLY A 1 96 ? -16.604 3.766 -0.023 1.00 88.25 96 GLY A C 1
ATOM 730 O O . GLY 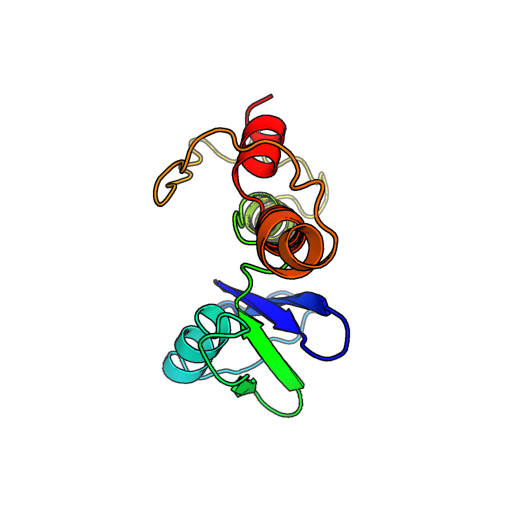A 1 96 ? -15.461 3.783 0.425 1.00 88.25 96 GLY A O 1
ATOM 731 N N . ASP A 1 97 ? -17.489 4.739 0.195 1.00 84.19 97 ASP A N 1
ATOM 732 C CA . ASP A 1 97 ? -17.278 5.878 1.097 1.00 84.19 97 ASP A CA 1
ATOM 733 C C . ASP A 1 97 ? -18.245 5.735 2.289 1.00 84.19 97 ASP A C 1
ATOM 735 O O . ASP A 1 97 ? -19.463 5.738 2.074 1.00 84.19 97 ASP A O 1
ATOM 739 N N . PRO A 1 98 ? -17.748 5.564 3.530 1.00 78.88 98 PRO A N 1
ATOM 740 C CA . PRO A 1 98 ? -18.601 5.471 4.715 1.00 78.88 98 PRO A CA 1
ATOM 741 C C . PRO A 1 98 ? -19.299 6.800 5.062 1.00 78.88 98 PRO A C 1
ATOM 743 O O . PRO A 1 98 ? -20.204 6.813 5.896 1.00 78.88 98 PRO A O 1
ATOM 746 N N . GLY A 1 99 ? -18.921 7.907 4.419 1.00 82.12 99 GLY A N 1
ATOM 747 C CA . GLY A 1 99 ? -19.432 9.244 4.679 1.00 82.12 99 GLY A CA 1
ATOM 748 C C . GLY A 1 99 ? -18.580 10.016 5.686 1.00 82.12 99 GLY A C 1
ATOM 749 O O . GLY A 1 99 ? -17.491 9.611 6.087 1.00 82.12 99 GLY A O 1
ATOM 750 N N . LYS A 1 100 ? -19.078 11.190 6.087 1.00 80.12 100 LYS A N 1
ATOM 751 C CA . LYS A 1 100 ? -18.381 12.071 7.031 1.00 80.12 100 LYS A CA 1
ATOM 752 C C . LYS A 1 100 ? -18.791 11.746 8.460 1.00 80.12 100 LYS A C 1
ATOM 754 O O . LYS A 1 100 ? -19.971 11.841 8.793 1.00 80.12 100 LYS A O 1
ATOM 759 N N . GLU A 1 101 ? -17.808 11.479 9.308 1.00 80.62 101 GLU A N 1
ATOM 760 C CA . GLU A 1 101 ? -17.989 11.369 10.754 1.00 80.62 101 GLU A CA 1
ATOM 761 C C . GLU A 1 101 ? -17.320 12.551 11.467 1.00 80.62 101 GLU A C 1
ATOM 763 O O . GLU A 1 101 ? -16.294 13.071 11.022 1.00 80.62 101 GLU A O 1
ATOM 768 N N . ALA A 1 102 ? -17.924 13.012 12.563 1.00 83.75 102 ALA A N 1
ATOM 769 C CA . ALA A 1 102 ? -17.304 14.014 13.422 1.00 83.75 102 ALA A CA 1
ATOM 770 C C . ALA A 1 102 ? -16.152 13.389 14.225 1.00 83.75 102 ALA A C 1
ATOM 772 O O . ALA A 1 102 ? -16.157 12.190 14.505 1.00 83.75 102 ALA A O 1
ATOM 773 N N . LEU A 1 103 ? -15.179 14.209 14.629 1.00 85.31 103 LEU A N 1
ATOM 774 C CA . LEU A 1 103 ? -14.139 13.770 15.558 1.00 85.31 103 LEU A CA 1
ATOM 775 C C . LEU A 1 103 ? -14.789 13.346 16.883 1.00 85.31 103 LEU A C 1
ATOM 777 O O . LEU A 1 103 ? -15.578 14.090 17.458 1.00 85.31 103 LEU A O 1
ATOM 781 N N . GLU A 1 104 ? -14.454 12.154 17.371 1.00 90.81 104 GLU A N 1
ATOM 782 C CA . GLU A 1 104 ? -14.909 11.699 18.688 1.00 90.81 104 GLU A CA 1
ATOM 783 C C . GLU A 1 104 ? -14.220 12.498 19.810 1.00 90.81 104 GLU A C 1
ATOM 785 O O . GLU A 1 104 ? -12.999 12.448 19.945 1.00 90.81 104 GLU A O 1
ATOM 790 N N . ASP A 1 105 ? -15.000 13.177 20.656 1.00 86.44 105 ASP A N 1
ATOM 791 C CA . ASP A 1 105 ? -14.482 13.966 21.790 1.00 86.44 105 ASP A CA 1
ATOM 792 C C . ASP A 1 105 ? -14.047 13.097 22.981 1.00 86.44 105 ASP A C 1
ATOM 794 O O . ASP A 1 105 ? -13.263 13.502 23.843 1.00 86.44 105 ASP A O 1
ATOM 798 N N . ASN A 1 106 ? -14.575 11.874 23.066 1.00 94.00 106 ASN A N 1
ATOM 799 C CA . ASN A 1 106 ? -14.189 10.937 24.109 1.00 94.00 106 ASN A CA 1
ATOM 800 C C . ASN A 1 106 ? -12.830 10.314 23.773 1.00 94.00 106 ASN A C 1
ATOM 802 O O . ASN A 1 106 ? -12.713 9.600 22.782 1.00 94.00 106 ASN A O 1
ATOM 806 N N . MET A 1 107 ? -11.843 10.490 24.655 1.00 90.62 107 MET A N 1
ATOM 807 C CA . MET A 1 107 ? -10.471 9.994 24.470 1.00 90.62 107 MET A CA 1
ATOM 808 C C . MET A 1 107 ? -10.385 8.525 24.022 1.00 90.62 107 MET A C 1
ATOM 810 O O . MET A 1 107 ? -9.640 8.207 23.100 1.00 90.62 107 MET A O 1
ATOM 814 N N . LEU A 1 108 ? -11.161 7.617 24.625 1.00 90.69 108 LEU A N 1
ATOM 815 C CA . LEU A 1 108 ? -11.131 6.197 24.250 1.00 90.69 108 LEU A CA 1
ATOM 816 C C . LEU A 1 108 ? -11.678 5.972 22.837 1.00 90.69 108 LEU A C 1
ATOM 818 O O . LEU A 1 108 ? -11.116 5.190 22.067 1.00 90.69 108 LEU A O 1
ATOM 822 N N . LYS A 1 109 ? -12.759 6.667 22.475 1.00 86.81 109 LYS A N 1
ATOM 823 C CA . LYS A 1 109 ? -13.339 6.597 21.127 1.00 86.81 109 LYS A CA 1
ATOM 824 C C . LYS A 1 109 ? -12.448 7.270 20.086 1.00 86.81 109 LYS A C 1
ATOM 826 O O . LYS A 1 109 ? -12.307 6.743 18.988 1.00 86.81 109 LYS A O 1
ATOM 831 N N . PHE A 1 110 ? -11.779 8.360 20.449 1.00 90.19 110 PHE A N 1
ATOM 832 C CA . PHE A 1 110 ? -10.807 9.028 19.594 1.00 90.19 110 PHE A CA 1
ATOM 833 C C . PHE A 1 110 ? -9.677 8.076 19.184 1.00 90.19 110 PHE A C 1
ATOM 835 O O . PHE A 1 110 ? -9.408 7.909 17.995 1.00 90.19 110 PHE A O 1
ATOM 842 N N . PHE A 1 111 ? -9.055 7.390 20.149 1.00 88.88 111 PHE A N 1
ATOM 843 C CA . PHE A 1 111 ? -7.970 6.451 19.850 1.00 88.88 111 PHE A CA 1
ATOM 844 C C . PHE A 1 111 ? -8.440 5.203 19.097 1.00 88.88 111 PHE A C 1
ATOM 846 O O . PHE A 1 111 ? -7.719 4.714 18.232 1.00 88.88 111 PHE A O 1
ATOM 853 N N . SER A 1 112 ? -9.628 4.681 19.415 1.00 87.06 112 SER A N 1
ATOM 854 C CA . SER A 1 112 ? -10.122 3.427 18.823 1.00 87.06 112 SER A CA 1
ATOM 855 C C . SER A 1 112 ? -10.804 3.588 17.463 1.00 87.06 112 SER A C 1
ATOM 857 O O . SER A 1 112 ? -10.843 2.621 16.706 1.00 87.06 112 SER A O 1
ATOM 859 N N . LYS A 1 113 ? -11.328 4.776 17.135 1.00 85.25 113 LYS A N 1
ATOM 860 C CA . LYS A 1 113 ? -12.046 5.033 15.878 1.00 85.25 113 LYS A CA 1
ATOM 861 C C . LYS A 1 113 ? -11.411 6.143 15.060 1.00 85.25 113 LYS A C 1
ATOM 863 O O . LYS A 1 113 ? -10.926 5.885 13.964 1.00 85.25 113 LYS A O 1
ATOM 868 N N . THR A 1 114 ? -11.376 7.360 15.601 1.00 85.56 114 THR A N 1
ATOM 869 C CA . THR A 1 114 ? -10.935 8.550 14.862 1.00 85.56 114 THR A CA 1
ATOM 870 C C . THR A 1 114 ? -9.512 8.392 14.335 1.00 85.56 114 THR A C 1
ATOM 872 O O . THR A 1 114 ? -9.259 8.594 13.150 1.00 85.56 114 THR A O 1
ATOM 875 N N . LEU A 1 115 ? -8.578 7.976 15.195 1.00 87.06 115 LEU A N 1
ATOM 876 C CA . LEU A 1 115 ? -7.181 7.800 14.805 1.00 87.06 115 LEU A CA 1
ATOM 877 C C . LEU A 1 115 ? -7.002 6.672 13.780 1.00 87.06 115 LEU A C 1
ATOM 879 O O . LEU A 1 115 ? -6.186 6.800 12.871 1.00 87.06 115 LEU A O 1
ATOM 883 N N . VAL A 1 116 ? -7.784 5.594 13.896 1.00 86.56 116 VAL A N 1
ATOM 884 C CA . VAL A 1 116 ? -7.779 4.488 12.927 1.00 86.56 116 VAL A CA 1
ATOM 885 C C . VAL A 1 116 ? -8.265 4.976 11.562 1.00 86.56 116 VAL A C 1
ATOM 887 O O . VAL A 1 116 ? -7.612 4.699 10.556 1.00 86.56 116 VAL A O 1
ATOM 890 N N . GLY A 1 117 ? -9.347 5.758 11.523 1.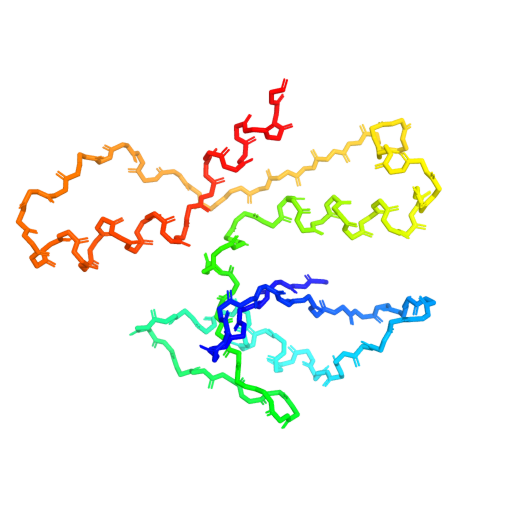00 83.31 117 GLY A N 1
ATOM 891 C CA . GLY A 1 117 ? -9.854 6.370 10.293 1.00 83.31 117 GLY A CA 1
ATOM 892 C C . GLY A 1 117 ? -8.832 7.296 9.630 1.00 83.31 117 GLY A C 1
ATOM 893 O O . GLY A 1 117 ? -8.611 7.203 8.428 1.00 83.31 117 GLY A O 1
ATOM 894 N N . ILE A 1 118 ? -8.129 8.122 10.414 1.00 84.69 118 ILE A N 1
ATOM 895 C CA . ILE A 1 118 ? -7.055 8.995 9.906 1.00 84.69 118 ILE A CA 1
ATOM 896 C C . ILE A 1 118 ? -5.874 8.178 9.364 1.00 84.69 118 ILE A C 1
ATOM 898 O O . ILE A 1 118 ? -5.311 8.514 8.327 1.00 84.69 118 ILE A O 1
ATOM 902 N N . ALA A 1 119 ? -5.469 7.112 10.055 1.00 86.50 119 ALA A N 1
ATOM 903 C CA . ALA A 1 119 ? -4.327 6.298 9.641 1.00 86.50 119 ALA A CA 1
ATOM 904 C C . ALA A 1 119 ? -4.608 5.446 8.389 1.00 86.50 119 ALA A C 1
ATOM 906 O O . ALA A 1 119 ? -3.667 5.047 7.701 1.00 86.50 119 ALA A O 1
ATOM 907 N N . THR A 1 120 ? -5.884 5.168 8.108 1.00 81.38 120 THR A N 1
ATOM 908 C CA . THR A 1 120 ? -6.347 4.333 6.986 1.00 81.38 120 THR A CA 1
ATOM 909 C C . THR A 1 120 ? -7.090 5.128 5.908 1.00 81.38 120 THR A C 1
ATOM 911 O O . THR A 1 120 ? -7.883 4.583 5.144 1.00 81.38 120 THR A O 1
ATOM 914 N N . GLU A 1 121 ? -6.811 6.426 5.829 1.00 88.44 121 GLU A N 1
ATOM 915 C CA . GLU A 1 121 ? -7.428 7.391 4.917 1.00 88.44 121 GLU A CA 1
ATOM 916 C C . GLU A 1 121 ? -7.247 7.017 3.426 1.00 88.44 121 GLU A C 1
ATOM 918 O O . GLU A 1 121 ? -6.182 6.557 3.006 1.00 88.44 121 GLU A O 1
ATOM 923 N N . THR A 1 122 ? -8.290 7.231 2.613 1.00 79.50 122 THR A N 1
ATOM 924 C CA . THR A 1 122 ? -8.306 6.958 1.157 1.00 79.50 122 THR A CA 1
ATOM 925 C C . THR A 1 122 ? -8.759 8.134 0.285 1.00 79.50 122 THR A C 1
ATOM 927 O O . THR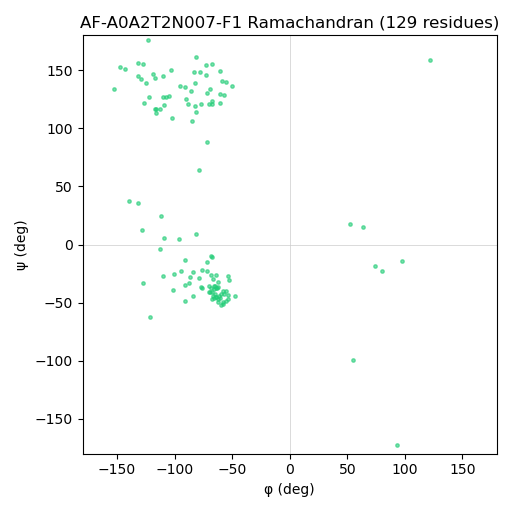 A 1 122 ? -8.307 8.273 -0.856 1.00 79.50 122 THR A O 1
ATOM 930 N N . THR A 1 123 ? -9.670 8.957 0.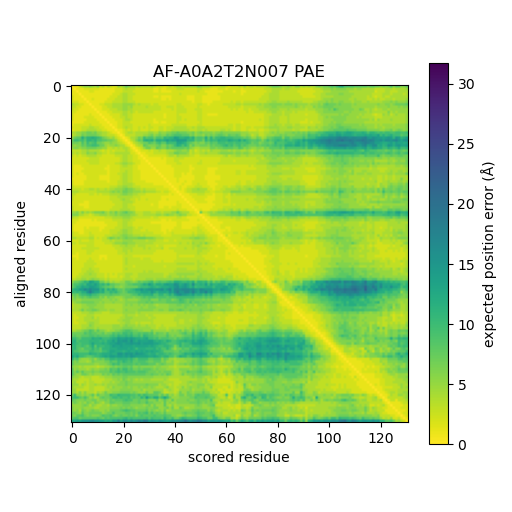796 1.00 79.00 123 THR A N 1
ATOM 931 C CA . THR A 1 123 ? -10.488 9.946 0.088 1.00 79.00 123 THR A CA 1
ATOM 932 C C . THR A 1 123 ? -9.761 11.275 -0.121 1.00 79.00 123 THR A C 1
ATOM 934 O O . THR A 1 123 ? -9.795 11.838 -1.209 1.00 79.00 123 THR A O 1
ATOM 937 N N . GLU A 1 124 ? -9.066 11.802 0.884 1.00 82.88 124 GLU A N 1
ATOM 938 C CA . GLU A 1 124 ? -8.208 12.983 0.748 1.00 82.88 124 GLU A CA 1
ATOM 939 C C . GLU A 1 124 ? -7.027 12.695 -0.174 1.00 82.88 124 GLU A C 1
ATOM 941 O O . GLU A 1 124 ? -6.620 13.555 -0.957 1.00 82.88 124 GLU A O 1
ATOM 946 N N . THR A 1 125 ? -6.507 11.469 -0.123 1.00 80.25 125 THR A N 1
ATOM 947 C CA . THR A 1 125 ? -5.493 10.991 -1.066 1.00 80.25 125 THR A CA 1
ATOM 948 C C . THR A 1 125 ? -6.011 11.017 -2.509 1.00 80.25 125 THR A C 1
ATOM 950 O O . THR A 1 125 ? -5.332 11.539 -3.390 1.00 80.25 125 THR A O 1
ATOM 953 N N . GLU A 1 126 ? -7.233 10.534 -2.752 1.00 83.44 126 GLU A N 1
ATOM 954 C CA . GLU A 1 126 ? -7.890 10.613 -4.064 1.00 83.44 126 GLU A CA 1
ATOM 955 C C . GLU A 1 126 ? -8.130 12.063 -4.506 1.00 83.44 126 GLU A C 1
ATOM 957 O O . GLU A 1 126 ? -7.764 12.441 -5.619 1.00 83.44 126 GLU A O 1
ATOM 962 N N . LYS A 1 127 ? -8.703 12.903 -3.635 1.00 83.44 127 LYS A N 1
ATOM 963 C CA . LYS A 1 127 ? -9.011 14.306 -3.955 1.00 83.44 127 LYS A CA 1
ATOM 964 C C . LYS A 1 127 ? -7.775 15.080 -4.392 1.00 83.44 127 LYS A C 1
ATOM 966 O O . LYS A 1 127 ? -7.850 15.841 -5.350 1.00 83.44 127 LYS A O 1
ATOM 971 N N . LYS A 1 128 ? -6.642 14.879 -3.713 1.00 83.88 128 LYS A N 1
ATOM 972 C CA . LYS A 1 128 ? -5.366 15.519 -4.068 1.00 83.88 128 LYS A CA 1
ATOM 973 C C . LYS A 1 128 ? -4.814 15.048 -5.409 1.00 83.88 128 LYS A C 1
ATOM 975 O O . LYS A 1 128 ? -4.108 15.810 -6.051 1.00 83.88 128 LYS A O 1
ATOM 980 N N . PHE A 1 129 ? -5.104 13.811 -5.799 1.00 82.00 129 PHE A N 1
ATOM 981 C CA . PHE A 1 129 ? -4.669 13.258 -7.076 1.00 82.00 129 PHE A CA 1
ATOM 982 C C . PHE A 1 129 ? -5.511 13.775 -8.254 1.00 82.00 129 PHE A C 1
ATOM 984 O O . PHE A 1 129 ? -4.978 13.997 -9.339 1.00 82.00 129 PHE A O 1
ATOM 991 N N . ILE A 1 130 ? -6.819 13.969 -8.047 1.00 81.44 130 ILE A N 1
ATOM 992 C CA . ILE A 1 130 ? -7.741 14.469 -9.082 1.00 81.44 130 ILE A CA 1
ATOM 993 C C . ILE A 1 130 ? -7.630 15.996 -9.271 1.00 81.44 130 ILE A C 1
ATOM 995 O O . ILE A 1 130 ? -7.908 16.483 -10.369 1.00 81.44 130 ILE A O 1
ATOM 999 N N . ALA A 1 131 ? -7.260 16.737 -8.219 1.00 68.81 131 ALA A N 1
ATOM 1000 C CA . ALA A 1 131 ? -7.092 18.196 -8.239 1.00 68.81 131 ALA A CA 1
ATOM 1001 C C . ALA A 1 131 ? -5.932 18.667 -9.138 1.00 68.81 131 ALA A C 1
ATOM 1003 O O . ALA A 1 131 ? -6.115 19.715 -9.799 1.00 68.81 131 ALA A O 1
#

InterPro domains:
  IPR016035 Acyl transferase/acyl hydrolase/lysophospholipase [SSF52151] (10-81)

Solvent-accessible surface area (backbone atoms o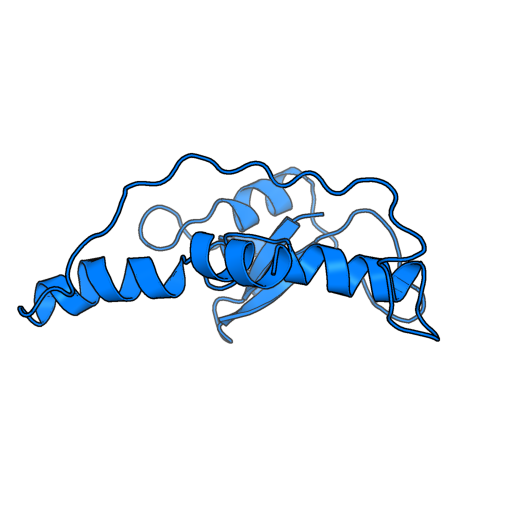nly — not comparable to full-atom values): 8031 Å² total; per-residue (Å²): 113,49,47,22,12,31,66,90,76,62,44,78,43,76,45,57,93,72,88,52,90,98,49,88,78,71,83,62,54,70,68,56,50,54,51,16,42,64,9,38,79,96,81,41,71,66,33,79,54,90,92,45,50,22,20,16,8,37,52,78,38,49,45,48,60,68,59,51,50,58,51,45,15,61,72,77,20,68,89,74,57,66,44,72,92,75,54,89,77,86,86,85,83,80,96,75,80,97,72,91,76,78,82,50,85,50,68,71,50,21,64,70,44,47,50,49,51,64,43,43,48,39,62,70,63,48,53,65,72,75,104

Mean predicted aligned error: 5.13 Å

Sequence (131 aa):
FVCLTVKETTSITRLKSYALLNKSNIPATIYKAVFATSAATSFFNSVLVRAQQFVDGALGANNPVNEVEGETANIWSFRVGDLKPLVKCFILIGTGDPGKEALEDNMLKFFSKTLVGIATETTETEKKFIA

Secondary structure (DSSP, 8-state):
-EEEEETTT--EEEE-SS-BTTB------HHHHHHHHT--TTTS--EEETTEEEEETHHHHSS-HHHHHHHHHHHH-TTT---TTT-S------S------PPP-SHHHIIIIIHHHHHT--HHHHHHHH-

Foldseek 3Di:
DAWWAFPPPRDIDDADPDDDPPDDHQDDDPVQRVCQQAQAPPPHDWGDRPHTTIHHRLQQPLPVVVVVLQVVCVVPVVPNSDCVVVDPDDDGDDPDDPDDDDQDPDPVCNVVPVVSCVRRDHVVVVVVVVD

Organism: NCBI:txid1448308

pLDDT: mean 89.26, std 5.86, range [68.81, 97.44]